Protein AF-A0A821ES39-F1 (afdb_monomer_lite)

Secondary structure (DSSP, 8-state):
-HHHHHHHHHHHHS-HHHHHHHHHHHHHTTEEE-SS-EEEE-TTS-EEEEPP-SSHHHHHHHTTPPPPPGGGTT-

Organism: NCBI:txid392032

Foldseek 3Di:
DLQLVQLLVCVVLADPVVVVVLQVLQVVVQWHRDSRAIFGQDPVRDTDPGDRDNHNVVSCVVSVHDDDDSVRRPD

InterPro domains:
  IPR002008 DNA polymerase family X, beta-like [PR00870] (8-15)
  IPR002008 DNA polymerase family X, beta-like [PR00870] (56-73)
  IPR022312 DNA polymerase family X [PR00869] (10-23)
  IPR022312 DNA polymerase family X [PR00869] (55-73)
  IPR022312 DNA polymerase family X [PTHR11276] (1-74)
  IPR029398 DNA polymerase beta, thumb domain [PF14791] (8-74)
  IPR037160 DNA polymerase, thumb domain superfamily [G3DSA:3.30.210.10] (6-73)
  IPR043519 Nucleotidyltransferase superfamily [SSF81301] (1-74)

pLDDT: mean 84.99, std 8.92, range [50.03, 93.19]

Radius of gyration: 11.75 Å; chains: 1; bounding box: 26×21×34 Å

Sequence (75 aa):
PSEQYYCALLYFTGNDQLNRHMRIVAQEQGYKLNEYSIQKVGSTGTLSKPLPVTSERDIFDYLQMDYKEPHERNM

Structure (mmCIF, N/CA/C/O backbone):
data_AF-A0A821ES39-F1
#
_entry.id   AF-A0A821ES39-F1
#
loop_
_atom_site.group_PDB
_atom_site.id
_atom_site.type_symbol
_atom_site.label_atom_id
_atom_site.label_alt_id
_atom_site.label_comp_id
_atom_site.label_asym_id
_atom_site.label_entity_id
_atom_site.label_seq_id
_atom_site.pdbx_PDB_ins_code
_atom_site.Cartn_x
_atom_site.Cartn_y
_atom_site.Cartn_z
_atom_site.occupancy
_atom_site.B_iso_or_equiv
_atom_site.auth_seq_id
_atom_site.auth_comp_id
_atom_site.auth_asym_id
_atom_site.auth_atom_id
_atom_site.pdbx_PDB_model_num
ATOM 1 N N . PRO A 1 1 ? 12.022 -4.795 6.585 1.00 55.47 1 PRO A N 1
ATOM 2 C CA . PRO A 1 1 ? 10.796 -5.633 6.611 1.00 55.47 1 PRO A CA 1
ATOM 3 C C . PRO A 1 1 ? 10.247 -5.783 5.191 1.00 55.47 1 PRO A C 1
ATOM 5 O O . PRO A 1 1 ? 10.065 -4.770 4.524 1.00 55.47 1 PRO A O 1
ATOM 8 N N . SER A 1 2 ? 10.048 -7.012 4.713 1.00 62.41 2 SER A N 1
ATOM 9 C CA . SER A 1 2 ? 9.558 -7.292 3.351 1.00 62.41 2 SER A CA 1
ATOM 10 C C . SER A 1 2 ? 8.191 -6.659 3.066 1.00 62.41 2 SER A C 1
ATOM 12 O O . SER A 1 2 ? 7.938 -6.230 1.949 1.00 62.41 2 SER A O 1
ATOM 14 N N . GLU A 1 3 ? 7.356 -6.506 4.094 1.00 65.44 3 GLU A N 1
ATOM 15 C CA . GLU A 1 3 ? 5.996 -5.953 3.997 1.00 65.44 3 GLU A CA 1
ATOM 16 C C . GLU A 1 3 ? 5.955 -4.488 3.529 1.00 65.44 3 GLU A C 1
ATOM 18 O O . GLU A 1 3 ? 5.005 -4.065 2.879 1.00 65.44 3 GLU A O 1
ATOM 23 N N . GLN A 1 4 ? 6.998 -3.709 3.833 1.00 79.62 4 GLN A N 1
ATOM 24 C CA . GLN A 1 4 ? 7.079 -2.294 3.444 1.00 79.62 4 GLN A CA 1
ATOM 25 C C . GLN A 1 4 ? 7.699 -2.112 2.057 1.00 79.62 4 GLN A C 1
ATOM 27 O O . GLN A 1 4 ? 7.518 -1.074 1.426 1.00 79.62 4 GLN A O 1
ATOM 32 N N . TYR A 1 5 ? 8.432 -3.122 1.578 1.00 85.62 5 TYR A 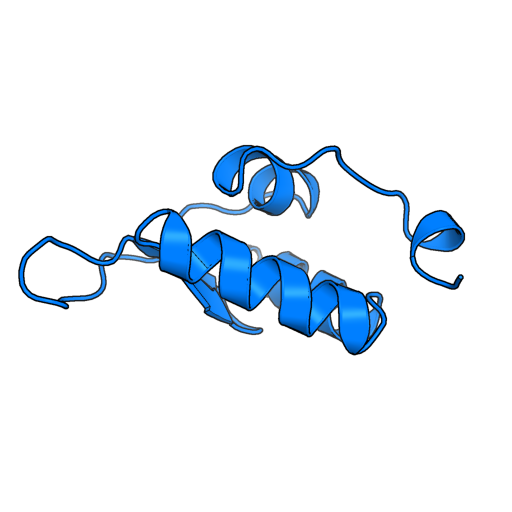N 1
ATOM 33 C CA . TYR A 1 5 ? 9.183 -3.045 0.330 1.00 85.62 5 TYR A CA 1
ATOM 34 C C . TYR A 1 5 ? 8.257 -2.840 -0.868 1.00 85.62 5 TYR A C 1
ATOM 36 O O . TYR A 1 5 ? 8.526 -1.980 -1.697 1.00 85.62 5 TYR A O 1
ATOM 44 N N . TYR A 1 6 ? 7.141 -3.568 -0.930 1.00 87.06 6 TYR A N 1
ATOM 45 C CA . TYR A 1 6 ? 6.198 -3.475 -2.046 1.00 87.06 6 TYR A CA 1
ATOM 46 C C . TYR A 1 6 ? 5.396 -2.173 -2.044 1.00 87.06 6 TYR A C 1
ATOM 48 O O . TYR A 1 6 ? 5.172 -1.604 -3.107 1.00 87.06 6 TYR A O 1
ATOM 56 N N . CYS A 1 7 ? 5.023 -1.656 -0.869 1.00 87.69 7 CYS A N 1
ATOM 57 C CA . CYS A 1 7 ? 4.381 -0.343 -0.754 1.00 87.69 7 CYS A CA 1
ATOM 58 C C . CYS A 1 7 ? 5.321 0.781 -1.216 1.00 87.69 7 CYS A C 1
ATOM 60 O O . CYS A 1 7 ? 4.904 1.672 -1.956 1.00 87.69 7 CYS A O 1
ATOM 62 N N . ALA A 1 8 ? 6.596 0.715 -0.823 1.00 87.75 8 ALA A N 1
ATOM 63 C CA . ALA A 1 8 ? 7.603 1.680 -1.245 1.00 87.75 8 ALA A CA 1
ATOM 64 C C . ALA A 1 8 ? 7.900 1.547 -2.744 1.00 87.75 8 ALA A C 1
ATOM 66 O O . ALA A 1 8 ? 7.930 2.545 -3.457 1.00 87.75 8 ALA A O 1
ATOM 67 N N . LEU A 1 9 ? 8.066 0.320 -3.244 1.00 86.88 9 LEU A N 1
ATOM 68 C CA . LEU A 1 9 ? 8.298 0.049 -4.660 1.00 86.88 9 LEU A CA 1
ATOM 69 C C . LEU A 1 9 ? 7.155 0.587 -5.522 1.00 86.88 9 LEU A C 1
ATOM 71 O O . LEU A 1 9 ? 7.419 1.274 -6.502 1.00 86.88 9 LEU A O 1
ATOM 75 N N . LEU A 1 10 ? 5.903 0.348 -5.131 1.00 84.88 10 LEU A N 1
ATOM 76 C CA . LEU A 1 10 ? 4.730 0.884 -5.818 1.00 84.88 10 LEU A CA 1
ATOM 77 C C . LEU A 1 10 ? 4.745 2.418 -5.831 1.00 84.88 10 LEU A C 1
ATOM 79 O O . LEU A 1 10 ? 4.466 3.026 -6.859 1.00 84.88 10 LEU A O 1
ATOM 83 N N . TYR A 1 11 ? 5.126 3.046 -4.715 1.00 85.00 11 TYR A N 1
ATOM 84 C CA . TYR A 1 11 ? 5.239 4.501 -4.623 1.00 85.00 11 TYR A CA 1
ATOM 85 C C . TYR A 1 11 ? 6.318 5.070 -5.557 1.00 85.00 11 TYR A C 1
ATOM 87 O O . TYR A 1 11 ? 6.079 6.086 -6.203 1.00 85.00 11 TYR A O 1
ATOM 95 N N . PHE A 1 12 ? 7.475 4.408 -5.663 1.00 81.75 12 PHE A N 1
ATOM 96 C CA . PHE A 1 12 ? 8.584 4.841 -6.522 1.00 81.75 12 PHE A CA 1
ATOM 97 C C . PHE A 1 12 ? 8.417 4.474 -8.004 1.00 81.75 12 PHE A C 1
ATOM 99 O O . PHE A 1 12 ? 8.987 5.149 -8.857 1.00 81.75 12 PHE A O 1
ATOM 106 N N . THR A 1 13 ? 7.689 3.399 -8.321 1.00 82.56 13 THR A N 1
ATOM 107 C CA . THR A 1 13 ? 7.470 2.927 -9.704 1.00 82.56 13 THR A CA 1
ATOM 108 C C . THR A 1 13 ? 6.171 3.438 -10.318 1.00 82.56 13 THR A C 1
ATOM 110 O O . THR A 1 13 ? 6.049 3.473 -11.540 1.00 82.56 13 THR A O 1
ATOM 113 N N . GLY A 1 14 ? 5.183 3.801 -9.499 1.00 74.69 14 GLY A N 1
ATOM 114 C CA . GLY A 1 14 ? 3.946 4.427 -9.945 1.00 74.69 14 GLY A CA 1
ATOM 115 C C . GLY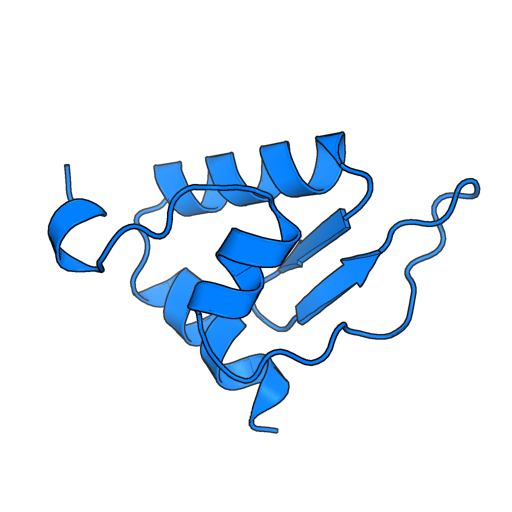 A 1 14 ? 4.144 5.903 -10.284 1.00 74.69 14 GLY A C 1
ATOM 116 O O . GLY A 1 14 ? 4.978 6.583 -9.689 1.00 74.69 14 GLY A O 1
ATOM 117 N N . ASN A 1 15 ? 3.342 6.417 -11.218 1.00 79.62 15 ASN A N 1
ATOM 118 C CA . ASN A 1 15 ? 3.273 7.854 -11.462 1.00 79.62 15 ASN A CA 1
ATOM 119 C C . ASN A 1 15 ? 2.456 8.564 -10.357 1.00 79.62 15 ASN A C 1
ATOM 121 O O . ASN A 1 15 ? 1.646 7.950 -9.649 1.00 79.62 15 ASN A O 1
ATOM 125 N N . ASP A 1 16 ? 2.652 9.877 -10.207 1.00 81.88 16 ASP A N 1
ATOM 126 C CA . ASP A 1 16 ? 1.980 10.680 -9.173 1.00 81.88 16 ASP A CA 1
ATOM 127 C C . ASP A 1 16 ? 0.449 10.559 -9.232 1.00 81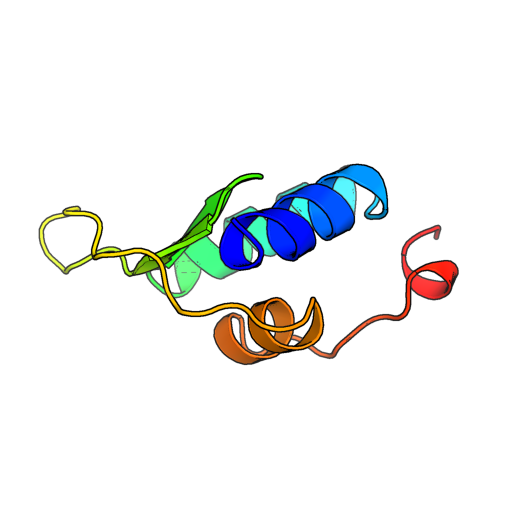.88 16 ASP A C 1
ATOM 129 O O . ASP A 1 16 ? -0.227 10.534 -8.198 1.00 81.88 16 ASP A O 1
ATOM 133 N N . GLN A 1 17 ? -0.111 10.447 -10.439 1.00 85.06 17 GLN A N 1
ATOM 134 C CA . GLN A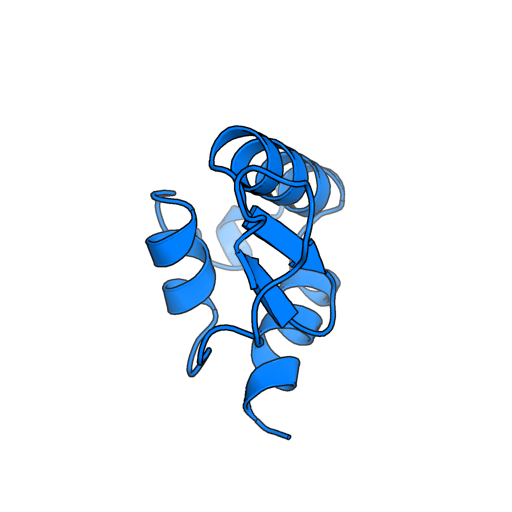 1 17 ? -1.551 10.341 -10.653 1.00 85.06 17 GLN A CA 1
ATOM 135 C C . GLN A 1 17 ? -2.113 9.006 -10.153 1.00 85.06 17 GLN A C 1
ATOM 137 O O . GLN A 1 17 ? -3.128 9.000 -9.454 1.00 85.06 17 GLN A O 1
ATOM 142 N N . LEU A 1 18 ? -1.449 7.891 -10.455 1.00 85.38 18 LEU A N 1
ATOM 143 C CA . LEU A 1 18 ? -1.813 6.552 -10.004 1.00 85.38 18 LEU A CA 1
ATOM 144 C C . LEU A 1 18 ? -1.690 6.459 -8.486 1.00 85.38 18 LEU A C 1
ATOM 146 O O . LEU A 1 18 ? -2.627 6.016 -7.827 1.00 85.38 18 LEU A O 1
ATOM 150 N N . ASN A 1 19 ? -0.586 6.951 -7.917 1.00 87.19 19 ASN A N 1
ATOM 151 C CA . ASN A 1 19 ? -0.386 6.991 -6.468 1.00 87.19 19 ASN A CA 1
ATOM 152 C C . ASN A 1 19 ? -1.497 7.782 -5.768 1.00 87.19 19 ASN A C 1
ATOM 154 O O . ASN A 1 19 ? -2.013 7.363 -4.728 1.00 87.19 19 ASN A O 1
ATOM 158 N N . ARG A 1 20 ? -1.913 8.913 -6.348 1.00 89.00 20 ARG A N 1
ATOM 159 C CA . ARG A 1 20 ? -3.026 9.712 -5.828 1.00 89.00 20 ARG A CA 1
ATOM 160 C C . ARG A 1 20 ? -4.364 8.991 -5.969 1.00 89.00 20 ARG A C 1
ATOM 162 O O . ARG A 1 20 ? -5.140 8.987 -5.017 1.00 89.00 20 ARG A O 1
ATOM 169 N N . HIS A 1 21 ? -4.617 8.367 -7.116 1.00 89.75 21 HIS A N 1
ATOM 170 C CA . HIS A 1 21 ? -5.845 7.622 -7.371 1.00 89.75 21 HIS A CA 1
ATOM 171 C C . HIS A 1 21 ? -5.986 6.425 -6.421 1.00 89.75 21 HIS A C 1
ATOM 173 O O . HIS A 1 21 ? -7.003 6.315 -5.745 1.00 89.75 21 HIS A O 1
ATOM 179 N N . MET A 1 22 ? -4.936 5.613 -6.256 1.00 90.00 22 MET A N 1
ATOM 180 C CA . MET A 1 22 ? -4.923 4.490 -5.309 1.00 90.00 22 MET A CA 1
ATOM 181 C C . MET A 1 22 ? -5.176 4.946 -3.869 1.00 90.00 22 MET A C 1
ATOM 183 O O . MET A 1 22 ? -5.895 4.282 -3.130 1.00 90.00 22 MET A O 1
ATOM 187 N N . ARG A 1 23 ? -4.636 6.102 -3.455 1.00 91.62 23 ARG A N 1
ATOM 188 C CA . ARG A 1 23 ? -4.905 6.667 -2.120 1.00 91.62 23 ARG A CA 1
ATOM 189 C C . ARG A 1 23 ? -6.363 7.092 -1.941 1.00 91.62 23 ARG A C 1
ATOM 191 O O . ARG A 1 23 ? -6.887 6.929 -0.844 1.00 91.62 23 ARG A O 1
ATOM 198 N N . ILE A 1 24 ? -6.994 7.638 -2.980 1.00 92.25 24 ILE A N 1
ATOM 199 C CA . ILE A 1 24 ? -8.416 8.012 -2.951 1.00 92.25 24 ILE A CA 1
ATOM 200 C C . ILE A 1 24 ? -9.275 6.752 -2.842 1.00 92.25 24 ILE A C 1
ATOM 202 O O . ILE A 1 24 ? -10.057 6.644 -1.903 1.00 92.25 24 ILE A O 1
ATOM 206 N N . VAL A 1 25 ? -9.048 5.768 -3.717 1.00 92.75 25 VAL A N 1
ATOM 207 C CA . VAL A 1 25 ? -9.771 4.485 -3.710 1.00 92.75 25 VAL A CA 1
ATOM 208 C C . VAL A 1 25 ? -9.608 3.771 -2.367 1.00 92.75 25 VAL A C 1
ATOM 210 O O . VAL A 1 25 ? -10.583 3.287 -1.797 1.00 92.75 25 VAL A O 1
ATOM 213 N N . ALA A 1 26 ? -8.393 3.772 -1.808 1.00 92.56 26 ALA A N 1
ATOM 214 C CA . ALA A 1 26 ? -8.144 3.244 -0.473 1.00 92.56 26 ALA A CA 1
ATOM 215 C C . ALA A 1 26 ? -9.042 3.922 0.563 1.00 92.56 26 ALA A C 1
ATOM 217 O O . ALA A 1 26 ? -9.736 3.230 1.299 1.00 92.56 26 ALA A O 1
ATOM 218 N N . GLN A 1 27 ? -9.076 5.256 0.599 1.00 91.19 27 GLN A N 1
ATOM 219 C CA . GLN A 1 27 ? -9.898 5.994 1.561 1.00 91.19 27 GLN A CA 1
ATOM 220 C C . GLN A 1 27 ? -11.393 5.714 1.394 1.00 91.19 27 GLN A C 1
ATOM 222 O O . GLN A 1 27 ? -12.074 5.508 2.397 1.00 91.19 27 GLN A O 1
ATOM 227 N N . GLU A 1 28 ? -11.889 5.650 0.157 1.00 91.06 28 GLU A N 1
ATOM 228 C CA . GLU A 1 28 ? -13.291 5.327 -0.144 1.00 91.06 28 GLU A CA 1
ATOM 229 C C . GLU A 1 28 ? -13.682 3.926 0.342 1.00 91.06 28 GLU A C 1
ATOM 231 O O . GLU A 1 28 ? -14.798 3.720 0.817 1.00 91.06 28 GLU A O 1
ATOM 236 N N . GLN A 1 29 ? -12.746 2.977 0.306 1.00 90.62 29 GLN A N 1
ATOM 237 C CA . GLN A 1 29 ? -12.944 1.611 0.794 1.00 90.62 29 GLN A CA 1
ATOM 238 C C . GLN A 1 29 ? -12.641 1.434 2.291 1.00 90.62 29 GLN A C 1
ATOM 240 O O . GLN A 1 29 ? -12.709 0.323 2.821 1.00 90.62 29 GLN A O 1
ATOM 245 N N . GLY A 1 30 ? -12.314 2.515 3.005 1.00 91.56 30 GLY A N 1
ATOM 246 C CA . GLY A 1 30 ? -11.961 2.443 4.421 1.00 91.56 30 GLY A CA 1
ATOM 247 C C . GLY A 1 30 ? -10.579 1.834 4.654 1.00 91.56 30 GLY A C 1
ATOM 248 O O . GLY A 1 30 ? -10.363 1.132 5.638 1.00 91.56 30 GLY A O 1
ATOM 249 N N . TYR A 1 31 ? -9.632 2.104 3.765 1.00 93.19 31 TYR A N 1
ATOM 250 C CA . TYR A 1 31 ? -8.214 1.800 3.895 1.00 93.19 31 TYR A CA 1
ATOM 251 C C . TYR A 1 31 ? -7.373 3.080 3.870 1.00 93.19 31 TYR A C 1
ATOM 253 O O . TYR A 1 31 ? -7.751 4.128 3.350 1.00 93.19 31 TYR A O 1
ATOM 261 N N . LYS A 1 32 ? -6.176 2.995 4.440 1.00 92.44 32 LYS A N 1
ATOM 262 C CA . LYS A 1 32 ? -5.146 4.022 4.373 1.00 92.44 32 LYS A CA 1
ATOM 263 C C . LYS A 1 32 ? -3.899 3.398 3.773 1.00 92.44 32 LYS A C 1
ATOM 265 O O . LYS A 1 32 ? -3.254 2.573 4.416 1.00 92.44 32 LYS A O 1
ATOM 270 N N . LEU A 1 33 ? -3.581 3.808 2.550 1.00 91.94 33 LEU A N 1
ATOM 271 C CA . LEU A 1 33 ? -2.367 3.420 1.840 1.00 91.94 33 LEU A CA 1
ATOM 272 C C . LEU A 1 33 ? -1.294 4.505 1.998 1.00 91.94 33 LEU A C 1
ATOM 274 O O . LEU A 1 33 ? -1.553 5.688 1.760 1.00 91.94 33 LEU A O 1
ATOM 278 N N . ASN A 1 34 ? -0.086 4.102 2.381 1.00 88.25 34 ASN A N 1
ATOM 279 C CA . ASN A 1 34 ? 1.114 4.935 2.380 1.00 88.25 34 ASN A CA 1
ATOM 280 C C . ASN A 1 34 ? 2.315 4.145 1.825 1.00 88.25 34 ASN A C 1
ATOM 282 O O . ASN A 1 34 ? 2.194 2.971 1.496 1.00 88.25 34 ASN A O 1
ATOM 286 N N . GLU A 1 35 ? 3.475 4.792 1.723 1.00 87.00 35 GLU A N 1
ATOM 287 C CA . GLU A 1 35 ? 4.721 4.190 1.215 1.00 87.00 35 GLU A CA 1
ATOM 288 C C . GLU A 1 35 ? 5.287 3.064 2.101 1.00 87.00 35 GLU A C 1
ATOM 290 O O . GLU A 1 35 ? 6.176 2.336 1.677 1.00 87.00 35 GLU A O 1
ATOM 295 N N . TYR A 1 36 ? 4.758 2.879 3.312 1.00 87.94 36 TYR A N 1
ATOM 296 C CA . TYR A 1 36 ? 5.194 1.838 4.242 1.00 87.94 36 TYR A CA 1
ATOM 297 C C . TYR A 1 36 ? 4.195 0.680 4.345 1.00 87.94 36 TYR A C 1
ATOM 299 O O . TYR A 1 36 ? 4.593 -0.443 4.625 1.00 87.94 36 TYR A O 1
ATOM 307 N N . SER A 1 37 ? 2.893 0.922 4.193 1.00 89.81 37 SER A N 1
ATOM 308 C CA . SER A 1 37 ? 1.850 -0.062 4.497 1.00 89.81 37 SER A CA 1
ATOM 309 C C . SER A 1 37 ? 0.471 0.345 3.979 1.00 89.81 37 SER A C 1
ATOM 311 O O . SER A 1 37 ? 0.169 1.528 3.792 1.00 89.81 37 SER A O 1
ATOM 313 N N . ILE A 1 38 ? -0.399 -0.656 3.859 1.00 91.62 38 ILE A N 1
ATOM 314 C CA . ILE A 1 38 ? -1.849 -0.497 3.758 1.00 91.62 38 ILE A CA 1
ATOM 315 C C . ILE A 1 38 ? -2.508 -0.946 5.067 1.00 91.62 38 ILE A C 1
ATOM 317 O O . ILE A 1 38 ? -2.228 -2.024 5.589 1.00 91.62 38 ILE A O 1
ATOM 321 N N . GLN A 1 39 ? -3.360 -0.097 5.635 1.00 92.88 39 GLN A N 1
ATOM 322 C CA . GLN A 1 39 ? -4.056 -0.345 6.903 1.00 92.88 39 GLN A CA 1
ATOM 323 C C . GLN A 1 39 ? -5.554 -0.152 6.716 1.00 92.88 39 GLN A C 1
ATOM 325 O O . GLN A 1 39 ? -5.971 0.738 5.983 1.00 92.88 39 GLN A O 1
ATOM 330 N N . LYS A 1 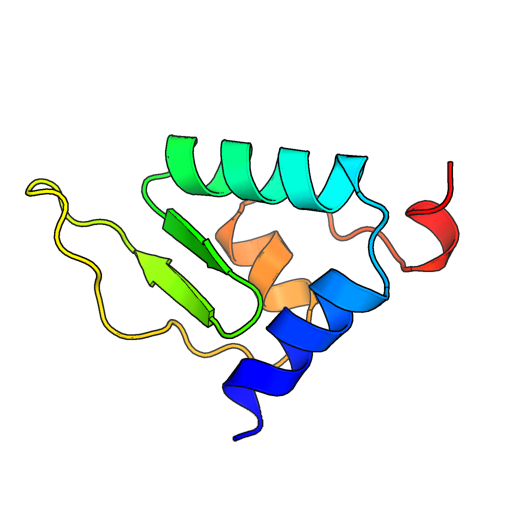40 ? -6.380 -0.933 7.412 1.00 92.06 40 LYS A N 1
ATOM 331 C CA . LYS A 1 40 ? -7.827 -0.717 7.434 1.00 92.06 40 LYS A CA 1
ATOM 332 C C . LYS A 1 40 ? -8.164 0.403 8.415 1.00 92.06 40 LYS A C 1
ATOM 334 O O . LYS A 1 40 ? -7.653 0.441 9.533 1.00 92.06 40 LYS A O 1
ATOM 339 N N . VAL A 1 41 ? -9.029 1.312 8.002 1.00 91.94 41 VAL A N 1
ATOM 340 C CA . VAL A 1 41 ? -9.613 2.360 8.831 1.00 91.94 41 VAL A CA 1
ATOM 341 C C . VAL A 1 41 ? -10.886 1.786 9.446 1.00 91.94 41 VAL A C 1
ATOM 343 O O . VAL A 1 41 ? -11.841 1.455 8.748 1.00 91.94 41 VAL A O 1
ATOM 346 N N . GLY A 1 42 ? -10.884 1.599 10.765 1.00 86.38 42 GLY A N 1
ATOM 347 C CA . GLY A 1 42 ? -12.074 1.187 11.503 1.00 86.38 42 GLY A CA 1
ATOM 348 C C . GLY A 1 42 ? -13.140 2.283 11.515 1.00 86.38 42 GLY A C 1
ATOM 349 O O . GLY A 1 42 ? -12.849 3.450 11.262 1.00 86.38 42 GLY A O 1
ATOM 350 N N . SER A 1 43 ? -14.371 1.928 11.887 1.00 80.25 43 SER A N 1
ATOM 351 C CA . SER A 1 43 ? -15.528 2.839 11.912 1.00 80.25 43 SER A CA 1
ATOM 352 C C . SER A 1 43 ? -15.332 4.091 12.783 1.00 80.25 43 SER A C 1
ATOM 354 O O . SER A 1 43 ? -16.022 5.086 12.603 1.00 80.25 43 SER A O 1
ATOM 356 N N . THR A 1 44 ? -14.386 4.051 13.724 1.00 82.56 44 THR A N 1
ATOM 357 C CA . THR A 1 44 ? -14.001 5.151 14.623 1.00 82.56 44 THR A CA 1
ATOM 358 C C . THR A 1 44 ? -12.829 5.994 14.101 1.00 82.56 44 THR A C 1
ATOM 360 O O . THR A 1 44 ? -12.316 6.840 14.828 1.00 82.56 44 THR A O 1
ATOM 363 N N . GLY A 1 45 ? -12.345 5.742 12.879 1.00 80.75 45 GLY A N 1
ATOM 364 C CA . GLY A 1 45 ? -11.147 6.378 12.317 1.00 80.75 45 GLY A CA 1
ATOM 365 C C . GLY A 1 45 ? -9.823 5.781 12.814 1.00 80.75 45 GLY A C 1
ATOM 366 O O . GLY A 1 45 ? -8.751 6.299 12.506 1.00 80.75 45 GLY A O 1
ATOM 367 N N . THR A 1 46 ? -9.869 4.692 13.586 1.00 87.94 46 THR A N 1
ATOM 368 C CA . THR A 1 46 ? -8.672 4.028 14.119 1.00 87.94 46 THR A CA 1
ATOM 369 C C . THR A 1 46 ? -8.022 3.145 13.055 1.00 87.94 46 THR A C 1
ATOM 371 O O . THR A 1 46 ? -8.699 2.346 12.411 1.00 87.94 46 THR A O 1
ATOM 374 N N . LEU A 1 47 ? -6.703 3.261 12.885 1.00 88.06 47 LEU A N 1
ATOM 375 C CA . LEU A 1 47 ? -5.943 2.424 11.955 1.00 88.06 47 LEU A CA 1
ATOM 376 C C . LEU A 1 47 ? -5.704 1.035 12.546 1.00 88.06 47 LEU A C 1
ATOM 378 O O . LEU A 1 47 ? -5.250 0.899 13.683 1.00 88.06 47 LEU A O 1
ATOM 382 N N . SER A 1 48 ? -5.984 0.002 11.756 1.00 88.69 48 SER A N 1
ATOM 383 C CA . SER A 1 48 ? -5.645 -1.376 12.087 1.00 88.69 48 SER A CA 1
ATOM 384 C C . SER A 1 48 ? -4.138 -1.619 11.999 1.00 88.69 48 SER A C 1
ATOM 386 O O . SER A 1 48 ? -3.357 -0.782 11.538 1.00 88.69 48 SER A O 1
ATOM 388 N N . LYS A 1 49 ? -3.720 -2.833 12.367 1.00 89.56 49 LYS A N 1
ATOM 389 C CA . LYS A 1 49 ? -2.387 -3.320 12.004 1.00 89.56 49 LYS A CA 1
ATOM 390 C C . LYS A 1 49 ? -2.206 -3.294 10.472 1.00 89.56 49 LYS A C 1
ATOM 392 O O . LYS A 1 49 ? -3.212 -3.443 9.766 1.00 89.56 49 LYS A O 1
ATOM 397 N N . PRO A 1 50 ? -0.970 -3.088 9.978 1.00 89.94 50 PRO A N 1
ATOM 398 C CA . PRO A 1 50 ? -0.633 -3.250 8.567 1.00 89.94 50 PRO A CA 1
ATOM 399 C C . PRO A 1 50 ? -1.145 -4.581 8.031 1.00 89.94 50 PRO A C 1
ATOM 401 O O . PRO A 1 50 ? -1.028 -5.607 8.705 1.00 89.94 50 PRO A O 1
ATOM 404 N N . LEU A 1 51 ? -1.738 -4.549 6.843 1.00 89.56 51 LEU A N 1
ATOM 405 C CA . LEU A 1 51 ? -2.094 -5.764 6.132 1.00 89.56 51 LEU A CA 1
ATOM 406 C C . LEU A 1 51 ? -0.815 -6.438 5.619 1.00 89.56 51 LEU A C 1
ATOM 408 O O . LEU A 1 51 ? 0.132 -5.737 5.252 1.00 89.56 51 LEU A O 1
ATOM 412 N N . PRO A 1 52 ? -0.774 -7.779 5.590 1.00 89.88 52 PRO A N 1
ATOM 413 C CA . PRO A 1 52 ? 0.350 -8.493 5.010 1.00 89.88 52 PRO A CA 1
ATOM 414 C C . PRO A 1 52 ? 0.399 -8.206 3.507 1.00 89.88 52 PRO A C 1
ATOM 416 O O . PRO A 1 52 ? -0.583 -8.416 2.794 1.00 89.88 52 PRO A O 1
ATOM 419 N N . VAL A 1 53 ? 1.545 -7.709 3.046 1.00 90.06 53 VAL A N 1
ATOM 420 C CA . VAL A 1 53 ? 1.820 -7.433 1.634 1.00 90.06 53 VAL A CA 1
ATOM 421 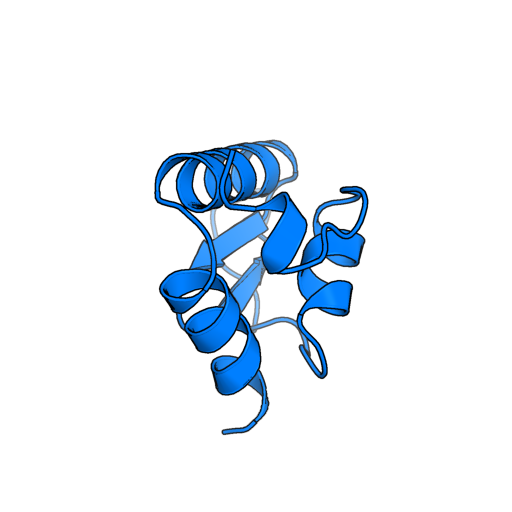C C . VAL A 1 53 ? 3.064 -8.221 1.244 1.00 90.06 53 VAL A C 1
ATOM 423 O O . VAL A 1 53 ? 4.160 -7.986 1.753 1.00 90.06 53 VAL A O 1
ATOM 426 N N . THR A 1 54 ? 2.877 -9.183 0.353 1.00 88.94 54 THR A N 1
ATOM 427 C CA . THR A 1 54 ? 3.917 -10.062 -0.194 1.00 88.94 54 THR A CA 1
ATOM 428 C C . THR A 1 54 ? 4.231 -9.767 -1.655 1.00 88.94 54 THR A C 1
ATOM 430 O O . THR A 1 54 ? 5.230 -10.271 -2.166 1.00 88.94 54 THR A O 1
ATOM 433 N N . SER A 1 55 ? 3.415 -8.937 -2.309 1.00 88.81 55 SER A N 1
ATOM 434 C CA . SER A 1 55 ? 3.619 -8.450 -3.670 1.00 88.81 55 SER A CA 1
ATOM 435 C C . SER A 1 55 ? 2.909 -7.107 -3.890 1.00 88.81 55 SER A C 1
ATOM 437 O O . SER A 1 55 ? 2.033 -6.731 -3.113 1.00 88.81 55 SER A O 1
ATOM 439 N N . GLU A 1 56 ? 3.238 -6.378 -4.964 1.00 87.06 56 GLU A N 1
ATOM 440 C CA . GLU A 1 56 ? 2.449 -5.198 -5.359 1.00 87.06 56 GLU A CA 1
ATOM 441 C C . GLU A 1 56 ? 0.993 -5.567 -5.662 1.00 87.06 56 GLU A C 1
ATOM 443 O O . GLU A 1 56 ? 0.094 -4.791 -5.353 1.00 87.06 56 GLU A O 1
ATOM 448 N N . ARG A 1 57 ? 0.756 -6.751 -6.246 1.00 88.62 57 ARG A N 1
ATOM 449 C CA . ARG A 1 57 ? -0.577 -7.228 -6.632 1.00 88.62 57 ARG A CA 1
ATOM 450 C C . ARG A 1 57 ? -1.514 -7.312 -5.436 1.00 88.62 57 ARG A C 1
ATOM 452 O O . ARG A 1 57 ? -2.659 -6.908 -5.570 1.00 88.62 57 ARG A O 1
ATOM 459 N N . ASP A 1 58 ? -1.005 -7.691 -4.267 1.00 90.88 58 ASP A N 1
ATOM 460 C CA . ASP A 1 58 ? -1.793 -7.731 -3.032 1.00 90.88 58 ASP A CA 1
ATOM 461 C C . ASP A 1 58 ? -2.414 -6.355 -2.730 1.00 90.88 58 ASP A C 1
ATOM 463 O O . ASP A 1 58 ? -3.550 -6.266 -2.276 1.00 90.88 58 ASP A O 1
ATOM 467 N N . ILE A 1 59 ? -1.696 -5.262 -3.021 1.00 89.44 59 ILE A N 1
ATOM 468 C CA . ILE A 1 59 ? -2.191 -3.891 -2.827 1.00 89.44 59 ILE A CA 1
ATOM 469 C C . ILE A 1 59 ? -3.351 -3.607 -3.787 1.00 89.44 59 ILE A C 1
ATOM 471 O O . ILE A 1 59 ? -4.368 -3.062 -3.363 1.00 89.44 59 ILE A O 1
ATOM 475 N N . PHE A 1 60 ? -3.223 -3.996 -5.056 1.00 90.44 60 PHE A N 1
ATOM 476 C CA . PHE A 1 60 ? -4.299 -3.855 -6.041 1.00 90.44 60 PHE A CA 1
ATOM 477 C C . PHE A 1 60 ? -5.515 -4.712 -5.670 1.00 90.44 60 PHE A C 1
ATOM 479 O O . PHE A 1 60 ? -6.637 -4.215 -5.723 1.00 90.44 60 PHE A O 1
ATOM 486 N N . ASP A 1 61 ? -5.294 -5.939 -5.196 1.00 91.62 61 ASP A N 1
ATOM 487 C CA . ASP A 1 61 ? -6.350 -6.849 -4.752 1.00 91.62 61 ASP A CA 1
ATOM 488 C C . ASP A 1 61 ? -7.106 -6.286 -3.536 1.00 91.62 61 ASP A C 1
ATOM 490 O O . ASP A 1 61 ? -8.339 -6.310 -3.509 1.00 91.62 61 ASP A O 1
ATOM 494 N N . TYR A 1 62 ? -6.401 -5.710 -2.551 1.00 90.94 62 TYR A N 1
ATOM 495 C CA . TYR A 1 62 ? -7.037 -5.045 -1.405 1.00 90.94 62 TYR A CA 1
ATOM 496 C C . TYR A 1 62 ? -7.894 -3.850 -1.813 1.00 90.94 62 TYR A C 1
ATOM 498 O O . TYR A 1 62 ? -8.918 -3.598 -1.182 1.00 90.94 62 TYR A O 1
ATOM 506 N N . LEU A 1 63 ? -7.465 -3.119 -2.841 1.00 90.50 63 LEU A N 1
ATOM 507 C CA . LEU A 1 63 ? -8.183 -1.973 -3.390 1.00 90.50 63 LEU A CA 1
ATOM 508 C C . LEU A 1 63 ? -9.203 -2.371 -4.462 1.00 90.50 63 LEU A C 1
ATOM 510 O O . LEU A 1 63 ? -9.832 -1.488 -5.040 1.00 90.50 63 LEU A O 1
ATOM 514 N N . GLN A 1 64 ? -9.368 -3.666 -4.749 1.00 88.88 64 GLN A N 1
ATOM 515 C CA . GLN A 1 64 ? -10.229 -4.173 -5.822 1.00 88.88 64 GLN A CA 1
ATOM 516 C C . GLN A 1 64 ? -9.982 -3.470 -7.169 1.00 88.88 64 GLN A C 1
ATOM 518 O O . GLN A 1 64 ? -10.912 -3.178 -7.920 1.00 88.88 64 GLN A O 1
ATOM 523 N N . MET A 1 65 ? -8.720 -3.160 -7.453 1.00 87.31 65 MET A N 1
ATOM 524 C CA . MET A 1 65 ? -8.285 -2.522 -8.689 1.00 87.31 65 MET A CA 1
ATOM 525 C C . MET A 1 65 ? -7.644 -3.558 -9.604 1.00 87.31 65 MET A C 1
ATOM 527 O O . MET A 1 65 ? -6.958 -4.467 -9.141 1.00 87.31 65 MET A O 1
ATOM 531 N N . ASP A 1 66 ? -7.790 -3.381 -10.915 1.00 86.44 66 ASP A N 1
ATOM 532 C CA . ASP A 1 66 ? -7.040 -4.190 -11.869 1.00 86.44 66 ASP A CA 1
ATOM 533 C C . ASP A 1 66 ? -5.539 -3.915 -11.721 1.00 86.44 66 ASP A C 1
ATOM 535 O O . ASP A 1 66 ? -5.092 -2.763 -11.786 1.00 86.44 66 ASP A O 1
ATOM 539 N N . TYR A 1 67 ? -4.755 -4.979 -11.526 1.00 85.62 67 TYR A N 1
ATOM 540 C CA . TYR A 1 67 ? -3.301 -4.873 -11.475 1.00 85.62 67 TYR A CA 1
ATOM 541 C C . TYR A 1 67 ? -2.778 -4.320 -12.799 1.00 85.62 67 TYR A C 1
ATOM 543 O O . TYR A 1 67 ? -2.935 -4.949 -13.845 1.00 85.62 67 TYR A O 1
ATOM 551 N N . LYS A 1 68 ? -2.131 -3.157 -12.731 1.00 80.81 68 LYS A N 1
ATOM 552 C CA . LYS A 1 68 ? -1.428 -2.550 -13.862 1.00 80.81 68 LYS A CA 1
ATOM 553 C C . LYS A 1 68 ? 0.055 -2.827 -13.738 1.00 80.81 68 LYS A C 1
ATOM 555 O O . LYS A 1 68 ? 0.644 -2.557 -12.687 1.00 80.81 68 LYS A O 1
ATOM 560 N N . GLU A 1 69 ? 0.663 -3.317 -14.806 1.00 78.06 69 GLU A N 1
ATOM 561 C CA . GLU A 1 69 ? 2.107 -3.526 -14.868 1.00 78.06 69 GLU A CA 1
ATOM 562 C C . GLU A 1 69 ? 2.857 -2.181 -14.874 1.00 78.06 69 GLU A C 1
ATOM 564 O O . GLU A 1 69 ? 2.323 -1.200 -15.393 1.00 78.06 69 GLU A O 1
ATOM 569 N N . PRO A 1 70 ? 4.106 -2.094 -14.372 1.00 75.44 70 PRO A N 1
ATOM 570 C CA . PRO A 1 70 ? 4.864 -0.837 -14.324 1.00 75.44 70 PRO A CA 1
ATOM 571 C C . PRO A 1 70 ? 4.926 -0.068 -15.653 1.00 75.44 70 PRO A C 1
ATOM 573 O O . PRO A 1 70 ? 4.880 1.159 -15.662 1.00 75.44 70 PRO A O 1
ATOM 576 N N . HIS A 1 71 ? 4.972 -0.773 -16.785 1.00 73.94 71 HIS A N 1
ATOM 577 C CA . HIS A 1 71 ? 5.000 -0.161 -18.115 1.00 73.94 71 HIS A CA 1
ATOM 578 C C . HIS A 1 71 ? 3.653 0.452 -18.546 1.00 73.94 71 HIS A C 1
ATOM 580 O O . HIS A 1 71 ? 3.634 1.346 -19.386 1.00 73.94 71 HIS A O 1
ATOM 586 N N . GLU A 1 72 ? 2.536 0.028 -17.951 1.00 71.94 72 GLU A N 1
ATOM 587 C CA . GLU A 1 72 ? 1.199 0.598 -18.174 1.00 71.94 72 GLU A CA 1
ATOM 588 C C . GLU A 1 72 ? 0.908 1.793 -17.253 1.00 71.94 72 GLU A C 1
ATOM 590 O O . GLU A 1 72 ? -0.075 2.509 -17.445 1.00 71.94 72 GLU A O 1
ATOM 595 N N . ARG A 1 73 ? 1.756 2.016 -16.240 1.00 70.44 73 ARG A N 1
ATOM 596 C CA . ARG A 1 73 ? 1.625 3.098 -15.251 1.00 70.44 73 ARG A CA 1
ATOM 597 C C . ARG A 1 73 ? 2.233 4.427 -15.724 1.00 70.44 73 ARG A C 1
ATOM 599 O O . ARG A 1 73 ? 2.168 5.396 -14.981 1.00 70.44 73 ARG A O 1
ATOM 606 N N . ASN A 1 74 ? 2.820 4.477 -16.923 1.00 56.84 74 ASN A N 1
ATOM 607 C CA . ASN A 1 74 ? 3.554 5.630 -17.473 1.00 56.84 74 ASN A CA 1
ATOM 608 C C . ASN A 1 74 ? 2.802 6.413 -18.572 1.00 56.84 74 ASN A C 1
ATOM 610 O O . ASN A 1 74 ? 3.438 7.167 -19.309 1.00 56.84 74 ASN A O 1
ATOM 614 N N . MET A 1 75 ? 1.483 6.234 -18.714 1.00 50.03 75 MET A N 1
ATOM 615 C CA . MET A 1 75 ? 0.672 7.056 -19.632 1.00 50.03 75 MET A CA 1
ATOM 616 C C . MET A 1 75 ? 0.296 8.407 -19.032 1.00 50.03 75 MET A C 1
ATOM 618 O O . MET A 1 75 ? -0.002 8.443 -17.815 1.00 50.03 75 MET A O 1
#